Protein AF-A0AAW9TM65-F1 (afdb_monomer_lite)

Organism: Rhizobium meliloti (NCBI:txid382)

Foldseek 3Di:
DDQDDDDPVLVVVLVVLVDPDPDDDDDDDPPPCPLLSVLLSQVVVCVVDPPDDDDDDDPDPVCCCPVPVVPRNVVNVD

Secondary structure (DSSP, 8-state):
-------HHHHHHHHHHTSS-SS------TTSSHHHHHHHHHHHHHHHSTT-------SSHHHIIIIIIIIIHHHHH-

Sequence (78 aa):
MQVARLTEKQREANRLLAGPARNIMLRGGSRSGKTFVLCRALIQRAINAPGSRHVIFRFRFNHAKTSVWSDTLPKVLA

Radius of gyration: 12.82 Å; chains: 1; bounding box: 29×28×28 Å

InterPro domains:
  IPR027417 P-loop containing nucleoside triphosphate hydrolase [G3DSA:3.40.50.300] (12-77)

Structure (mmCIF, N/CA/C/O backbone):
data_AF-A0AAW9TM65-F1
#
_entry.id   AF-A0AAW9TM65-F1
#
loop_
_atom_site.group_PDB
_atom_site.id
_atom_site.type_symbol
_atom_site.label_atom_id
_atom_site.label_alt_id
_atom_site.label_comp_id
_atom_site.label_asym_id
_atom_site.label_entity_id
_atom_site.label_seq_id
_atom_site.pdbx_PDB_ins_code
_atom_site.Cartn_x
_atom_site.Cartn_y
_atom_site.Cartn_z
_atom_site.occupancy
_atom_site.B_iso_or_equiv
_atom_site.auth_seq_id
_atom_site.auth_comp_id
_atom_site.auth_asym_id
_atom_site.auth_atom_id
_atom_site.pdbx_PDB_model_num
ATOM 1 N N . MET A 1 1 ? 13.145 -13.176 12.352 1.00 57.03 1 MET A N 1
ATOM 2 C CA . MET A 1 1 ? 12.270 -12.454 11.403 1.00 57.03 1 MET A CA 1
ATOM 3 C C . MET A 1 1 ? 12.885 -11.090 11.148 1.00 57.03 1 MET A C 1
ATOM 5 O O . MET A 1 1 ? 13.230 -10.414 12.111 1.00 57.03 1 MET A O 1
ATOM 9 N N . GLN A 1 2 ? 13.145 -10.732 9.890 1.00 64.81 2 GLN A N 1
ATOM 10 C CA . GLN A 1 2 ? 13.761 -9.446 9.559 1.00 64.81 2 GLN A CA 1
ATOM 11 C C . GLN A 1 2 ? 12.654 -8.420 9.315 1.00 64.81 2 GLN A C 1
ATOM 13 O O . GLN A 1 2 ? 11.918 -8.524 8.343 1.00 64.81 2 GLN A O 1
ATOM 18 N N . VAL A 1 3 ? 12.547 -7.423 10.193 1.00 78.44 3 VAL A N 1
ATOM 19 C CA . VAL A 1 3 ? 11.556 -6.350 10.051 1.00 78.44 3 VAL A CA 1
ATOM 20 C C . VAL A 1 3 ? 11.874 -5.520 8.805 1.00 78.44 3 VAL A C 1
ATOM 22 O O . VAL A 1 3 ? 12.993 -5.024 8.649 1.00 78.44 3 VAL A O 1
ATOM 25 N N . ALA A 1 4 ? 10.886 -5.331 7.926 1.00 86.38 4 ALA A N 1
ATOM 26 C CA . ALA A 1 4 ? 11.047 -4.532 6.716 1.00 86.38 4 ALA A CA 1
ATOM 27 C C . ALA A 1 4 ? 11.469 -3.083 7.039 1.00 86.38 4 ALA A C 1
ATOM 29 O O . ALA A 1 4 ? 10.735 -2.320 7.677 1.00 86.38 4 ALA A O 1
ATOM 30 N N . ARG A 1 5 ? 12.647 -2.670 6.554 1.00 92.88 5 ARG A N 1
ATOM 31 C CA . ARG A 1 5 ? 13.155 -1.299 6.711 1.00 92.88 5 ARG A CA 1
ATOM 32 C C . ARG A 1 5 ? 12.632 -0.402 5.590 1.00 92.88 5 ARG A C 1
ATOM 34 O O . ARG A 1 5 ? 13.012 -0.551 4.434 1.00 92.88 5 ARG A O 1
ATOM 41 N N . LEU A 1 6 ? 11.802 0.575 5.949 1.00 94.38 6 LEU A N 1
ATOM 42 C CA . LEU A 1 6 ? 11.269 1.554 4.997 1.00 94.38 6 LEU A CA 1
ATOM 43 C C . LEU A 1 6 ? 12.316 2.592 4.588 1.00 94.38 6 LEU A C 1
ATOM 45 O O . LEU A 1 6 ? 13.031 3.125 5.447 1.00 94.38 6 LEU A O 1
ATOM 49 N N . THR A 1 7 ? 12.324 2.941 3.300 1.00 95.88 7 THR A N 1
ATOM 50 C CA . THR A 1 7 ? 13.086 4.085 2.778 1.00 95.88 7 THR A CA 1
ATOM 51 C C . THR A 1 7 ? 12.495 5.410 3.264 1.00 95.88 7 THR A C 1
ATOM 53 O O . THR A 1 7 ? 11.353 5.466 3.725 1.00 95.88 7 THR A O 1
ATOM 56 N N . GLU A 1 8 ? 13.243 6.505 3.135 1.00 96.88 8 GLU A N 1
ATOM 57 C CA . GLU A 1 8 ? 12.768 7.842 3.511 1.00 96.88 8 GLU A CA 1
ATOM 58 C C . GLU A 1 8 ? 11.466 8.226 2.789 1.00 96.88 8 GLU A C 1
ATOM 60 O O . GLU A 1 8 ? 10.472 8.557 3.437 1.00 96.88 8 GLU A O 1
ATOM 65 N N . LYS A 1 9 ? 11.401 8.036 1.464 1.00 95.88 9 LYS A N 1
ATOM 66 C CA . LYS A 1 9 ? 10.180 8.289 0.681 1.00 95.88 9 LYS A CA 1
ATOM 67 C C . LYS A 1 9 ? 8.998 7.404 1.072 1.00 95.88 9 LYS A C 1
ATOM 69 O O . LYS A 1 9 ? 7.853 7.845 1.018 1.00 95.88 9 LYS A O 1
ATOM 74 N N . GLN A 1 10 ? 9.241 6.170 1.506 1.00 96.56 10 GLN A N 1
ATOM 75 C CA . GLN A 1 10 ? 8.171 5.308 2.019 1.00 96.56 10 GLN A CA 1
ATOM 76 C C . GLN A 1 10 ? 7.680 5.756 3.403 1.00 96.56 10 GLN A C 1
ATOM 78 O O . GLN A 1 10 ? 6.495 5.614 3.702 1.00 96.56 10 GLN A O 1
ATOM 83 N N . ARG A 1 11 ? 8.556 6.331 4.240 1.00 96.62 11 ARG A N 1
ATOM 84 C CA . ARG A 1 11 ? 8.160 6.949 5.517 1.00 96.62 11 ARG A CA 1
ATOM 85 C C . ARG A 1 11 ? 7.318 8.202 5.288 1.00 96.62 11 ARG A C 1
ATOM 87 O O . ARG A 1 11 ? 6.293 8.348 5.946 1.00 96.62 11 ARG A O 1
ATOM 94 N N . GLU A 1 12 ? 7.699 9.055 4.335 1.00 96.75 12 GLU A N 1
ATOM 95 C CA . GLU A 1 12 ? 6.881 10.199 3.901 1.00 96.75 12 GLU A CA 1
ATOM 96 C C . GLU A 1 12 ? 5.494 9.737 3.428 1.00 96.75 12 GLU A C 1
ATOM 98 O O . GLU A 1 12 ? 4.479 10.239 3.909 1.00 96.75 12 GLU A O 1
ATOM 103 N N . ALA A 1 13 ? 5.437 8.718 2.563 1.00 97.12 13 ALA A N 1
ATOM 104 C CA . ALA A 1 13 ? 4.176 8.147 2.093 1.00 97.12 13 ALA A CA 1
ATOM 105 C C . ALA A 1 13 ? 3.317 7.579 3.238 1.00 97.12 13 ALA A C 1
ATOM 107 O O . ALA A 1 13 ? 2.107 7.784 3.246 1.00 97.12 13 ALA A O 1
ATOM 108 N N . ASN A 1 14 ? 3.919 6.915 4.231 1.00 96.25 14 ASN A N 1
ATOM 109 C CA . ASN A 1 14 ? 3.197 6.446 5.418 1.00 96.25 14 ASN A CA 1
ATOM 110 C C . ASN A 1 14 ? 2.581 7.596 6.223 1.00 96.25 14 ASN A C 1
ATOM 112 O O . ASN A 1 14 ? 1.427 7.489 6.630 1.00 96.25 14 ASN A O 1
ATOM 116 N N . ARG A 1 15 ? 3.324 8.691 6.441 1.00 96.81 15 ARG A N 1
ATOM 117 C CA . ARG A 1 15 ? 2.795 9.876 7.137 1.00 96.81 15 ARG A CA 1
ATOM 118 C C . ARG A 1 15 ? 1.642 10.498 6.357 1.00 96.81 15 ARG A C 1
ATOM 120 O O . ARG A 1 15 ? 0.609 10.790 6.946 1.00 96.81 15 ARG A O 1
ATOM 127 N N . LEU A 1 16 ? 1.792 10.629 5.037 1.00 97.38 16 LEU A N 1
ATOM 128 C CA . LEU A 1 16 ? 0.735 11.132 4.161 1.00 97.38 16 LEU A CA 1
ATOM 129 C C . LEU A 1 16 ? -0.530 10.269 4.268 1.00 97.38 16 LEU A C 1
ATOM 131 O O . LEU A 1 16 ? -1.617 10.805 4.452 1.00 97.38 16 LEU A O 1
ATOM 135 N N . LEU A 1 17 ? -0.388 8.940 4.212 1.00 97.44 17 LEU A N 1
ATOM 136 C CA . LEU A 1 17 ? -1.503 7.992 4.321 1.00 97.44 17 LEU A CA 1
ATOM 137 C C . LEU A 1 17 ? -2.227 8.046 5.673 1.00 97.44 17 LEU A C 1
ATOM 139 O O . LEU A 1 17 ? -3.413 7.716 5.716 1.00 97.44 17 LEU A O 1
ATOM 143 N N . ALA A 1 18 ? -1.538 8.438 6.745 1.00 96.12 18 ALA A N 1
ATOM 144 C CA . ALA A 1 18 ? -2.111 8.638 8.077 1.00 96.12 18 ALA A CA 1
ATOM 145 C C . ALA A 1 18 ? -2.714 10.042 8.284 1.00 96.12 18 ALA A C 1
ATOM 147 O O . ALA A 1 18 ? -3.261 10.315 9.349 1.00 96.12 18 ALA A O 1
ATOM 148 N N . GLY A 1 19 ? -2.599 10.933 7.295 1.00 95.81 19 GLY A N 1
ATOM 149 C CA . GLY A 1 19 ? -3.130 12.289 7.359 1.00 95.81 19 GLY A CA 1
ATOM 150 C C . GLY A 1 19 ? -4.659 12.367 7.223 1.00 95.81 19 GLY A C 1
ATOM 151 O O . GLY A 1 19 ? -5.328 11.360 6.989 1.00 95.81 19 GLY A O 1
ATOM 152 N N . PRO A 1 20 ? -5.226 13.584 7.314 1.00 96.12 20 PRO A N 1
ATOM 153 C CA . PRO A 1 20 ? -6.676 13.806 7.299 1.00 96.12 20 PRO A CA 1
ATOM 154 C C . PRO A 1 20 ? -7.313 13.665 5.905 1.00 96.12 20 PRO A C 1
ATOM 156 O O . PRO A 1 20 ? -8.537 13.675 5.776 1.00 96.12 20 PRO A O 1
ATOM 159 N N . ALA A 1 21 ? -6.508 13.563 4.842 1.00 97.31 21 ALA A N 1
ATOM 160 C CA . ALA A 1 21 ? -7.006 13.482 3.475 1.00 97.31 21 ALA A CA 1
ATOM 161 C C . ALA A 1 21 ? -7.754 12.162 3.225 1.00 97.31 21 ALA A C 1
ATOM 163 O O . ALA A 1 21 ? -7.213 11.074 3.422 1.00 97.31 21 ALA A O 1
ATOM 164 N N . ARG A 1 22 ? -8.988 12.260 2.714 1.00 94.94 22 ARG A N 1
ATOM 165 C CA . ARG A 1 22 ? -9.819 11.091 2.378 1.00 94.94 22 ARG A CA 1
ATOM 166 C C . ARG A 1 22 ? -9.265 10.297 1.191 1.00 94.94 22 ARG A C 1
ATOM 168 O O . ARG A 1 22 ? -9.279 9.072 1.220 1.00 94.94 22 ARG A O 1
ATOM 175 N N . ASN A 1 23 ? -8.792 10.994 0.157 1.00 97.12 23 ASN A N 1
ATOM 176 C CA . ASN A 1 23 ? -8.304 10.396 -1.086 1.00 97.12 23 ASN A CA 1
ATOM 177 C C . ASN A 1 23 ? -6.829 10.743 -1.279 1.00 97.12 23 ASN A C 1
ATOM 179 O O . ASN A 1 23 ? -6.464 11.917 -1.274 1.00 97.12 23 ASN A O 1
ATOM 183 N N . ILE A 1 24 ? -5.983 9.727 -1.451 1.00 97.62 24 ILE A N 1
ATOM 184 C CA . ILE A 1 24 ? -4.529 9.886 -1.55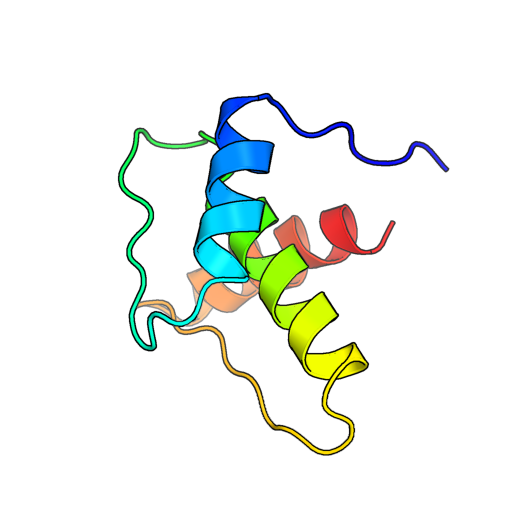7 1.00 97.62 24 ILE A CA 1
ATOM 185 C C . ILE A 1 24 ? -4.024 9.074 -2.746 1.00 97.62 24 ILE A C 1
ATOM 187 O O . ILE A 1 24 ? -4.320 7.887 -2.871 1.00 97.62 24 ILE A O 1
ATOM 191 N N . MET A 1 25 ? -3.210 9.704 -3.593 1.00 96.62 25 MET A N 1
ATOM 192 C CA . MET A 1 25 ? -2.548 9.058 -4.723 1.00 96.62 25 MET A CA 1
ATOM 193 C C . MET A 1 25 ? -1.033 9.058 -4.516 1.00 96.62 25 MET A C 1
ATOM 195 O O . MET A 1 25 ? -0.408 10.110 -4.423 1.00 96.62 25 MET A O 1
ATOM 199 N N . LEU A 1 26 ? -0.418 7.872 -4.507 1.00 96.69 26 LEU A N 1
ATOM 200 C CA . LEU A 1 26 ? 1.040 7.747 -4.533 1.00 96.69 26 LEU A CA 1
ATOM 201 C C . LEU A 1 26 ? 1.526 7.669 -5.986 1.00 96.69 26 LEU A C 1
ATOM 203 O O . LEU A 1 26 ? 1.357 6.643 -6.649 1.00 96.69 26 LEU A O 1
ATOM 207 N N . ARG A 1 27 ? 2.160 8.735 -6.484 1.00 95.50 27 ARG A N 1
ATOM 208 C CA . ARG A 1 27 ? 2.761 8.780 -7.828 1.00 95.50 27 ARG A CA 1
ATOM 209 C C . ARG A 1 27 ? 4.257 8.457 -7.768 1.00 95.50 27 ARG A C 1
ATOM 211 O O . ARG A 1 27 ? 4.960 8.922 -6.880 1.00 95.50 27 ARG A O 1
ATOM 218 N N . GLY A 1 28 ? 4.753 7.655 -8.711 1.00 92.00 28 GLY A N 1
ATOM 219 C CA . GLY A 1 28 ? 6.182 7.332 -8.827 1.00 92.00 28 GLY A CA 1
ATOM 220 C C . GLY A 1 28 ? 6.457 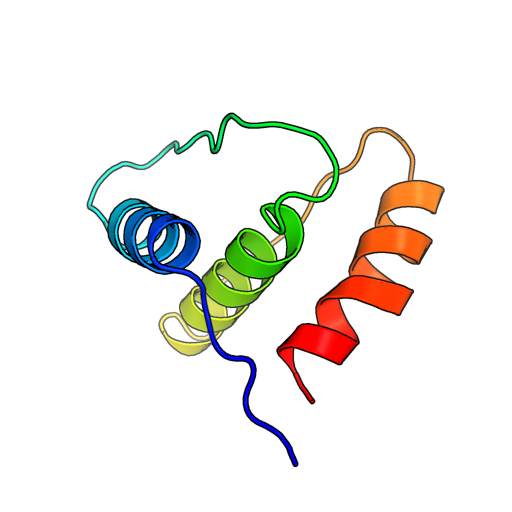6.121 -9.719 1.00 92.00 28 GLY A C 1
ATOM 221 O O . GLY A 1 28 ? 5.525 5.401 -10.086 1.00 92.00 28 GLY A O 1
ATOM 222 N N . GLY A 1 29 ? 7.731 5.863 -10.024 1.00 94.00 29 GLY A N 1
ATOM 223 C CA . GLY A 1 29 ? 8.170 4.829 -10.974 1.00 94.00 29 GLY A CA 1
ATOM 224 C C . GLY A 1 29 ? 7.778 3.388 -10.617 1.00 94.00 29 GLY A C 1
ATOM 225 O O . GLY A 1 29 ? 7.409 3.079 -9.482 1.00 94.00 29 GLY A O 1
ATOM 226 N N . SER A 1 30 ? 7.837 2.482 -11.596 1.00 92.56 30 SER A N 1
ATOM 227 C CA . SER A 1 30 ? 7.577 1.052 -11.366 1.00 92.56 30 SER A CA 1
ATOM 228 C C . SER A 1 30 ? 8.534 0.472 -10.315 1.00 92.56 30 SER A C 1
ATOM 230 O O . SER A 1 30 ? 9.662 0.936 -10.172 1.00 92.56 30 SER A O 1
ATOM 232 N N . ARG A 1 31 ? 8.077 -0.533 -9.555 1.00 90.62 31 ARG A N 1
ATOM 233 C CA . ARG A 1 31 ? 8.845 -1.222 -8.493 1.00 90.62 31 ARG A CA 1
ATOM 234 C C . ARG A 1 31 ? 9.343 -0.347 -7.331 1.00 90.62 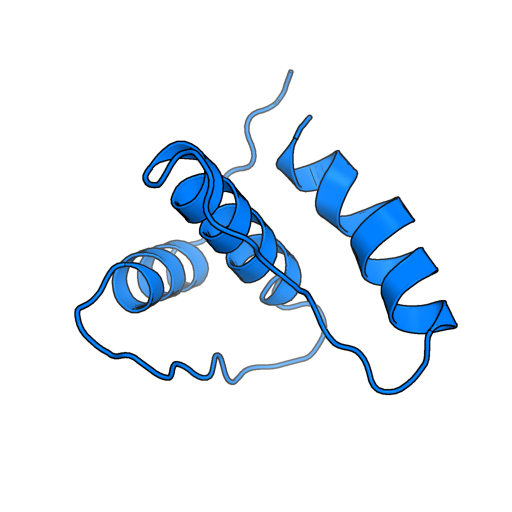31 ARG A C 1
ATOM 236 O O . ARG A 1 31 ? 10.075 -0.832 -6.481 1.00 90.62 31 ARG A O 1
ATOM 243 N N . SER A 1 32 ? 8.872 0.891 -7.189 1.00 94.25 32 SER A N 1
ATOM 244 C CA . SER A 1 32 ? 9.249 1.777 -6.071 1.00 94.25 32 SER A CA 1
ATOM 245 C C . SER A 1 32 ? 8.643 1.407 -4.698 1.00 94.25 32 SER A C 1
ATOM 247 O O . SER A 1 32 ? 8.668 2.206 -3.765 1.00 94.25 32 SER A O 1
ATOM 249 N N . GLY A 1 33 ? 8.028 0.227 -4.561 1.00 94.31 33 GLY A N 1
ATOM 250 C CA . GLY A 1 33 ? 7.442 -0.248 -3.300 1.00 94.31 33 GLY A CA 1
ATOM 251 C C . GLY A 1 33 ? 6.110 0.398 -2.890 1.00 94.31 33 GLY A C 1
ATOM 252 O O . GLY A 1 33 ? 5.670 0.213 -1.760 1.00 94.31 33 GLY A O 1
ATOM 253 N N . LYS A 1 34 ? 5.420 1.123 -3.783 1.00 96.06 34 LYS A N 1
ATOM 254 C CA . LYS A 1 34 ? 4.121 1.763 -3.467 1.00 96.06 34 LYS A CA 1
ATOM 255 C C . LYS A 1 34 ? 3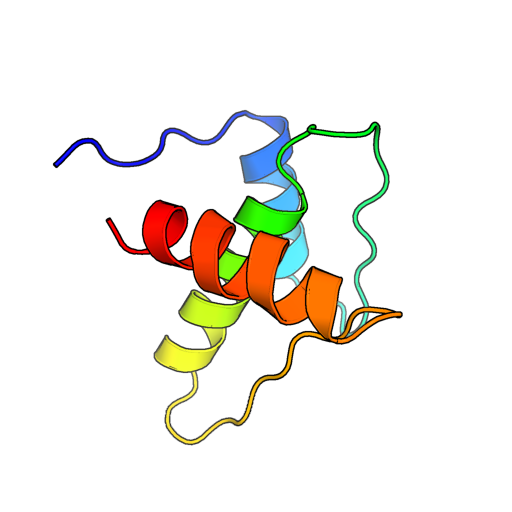.070 0.768 -2.975 1.00 96.06 34 LYS A C 1
ATOM 257 O O . LYS A 1 34 ? 2.373 1.040 -2.005 1.00 96.06 34 LYS A O 1
ATOM 262 N N . THR A 1 35 ? 2.961 -0.386 -3.634 1.00 96.50 35 THR A N 1
ATOM 263 C CA . THR A 1 35 ? 1.985 -1.420 -3.259 1.00 96.50 35 THR A CA 1
ATOM 264 C C . THR A 1 35 ? 2.263 -1.970 -1.861 1.00 96.50 35 THR A C 1
ATOM 266 O O . THR A 1 35 ? 1.316 -2.155 -1.107 1.00 96.50 35 THR A O 1
ATOM 269 N N . PHE A 1 36 ? 3.534 -2.135 -1.482 1.00 96.69 36 PHE A N 1
ATOM 270 C CA . PHE A 1 36 ? 3.924 -2.556 -0.134 1.00 96.69 36 PHE A CA 1
ATOM 271 C C . PHE A 1 36 ? 3.436 -1.564 0.929 1.00 96.69 36 PHE A C 1
ATOM 273 O O . PHE A 1 36 ? 2.746 -1.949 1.870 1.00 96.69 36 PHE A O 1
ATOM 280 N N . VAL A 1 37 ? 3.718 -0.270 0.737 1.00 97.12 37 VAL A N 1
ATOM 281 C CA . VAL A 1 37 ? 3.299 0.794 1.665 1.00 97.12 37 VAL A CA 1
ATOM 282 C C . VAL A 1 37 ? 1.772 0.882 1.770 1.00 97.12 37 VAL A C 1
ATOM 284 O O . VAL A 1 37 ? 1.242 0.976 2.875 1.00 97.12 37 VAL A O 1
ATOM 287 N N . LEU A 1 38 ? 1.052 0.787 0.646 1.00 97.69 38 LEU A N 1
ATOM 288 C CA . LEU A 1 38 ? -0.417 0.783 0.632 1.00 97.69 38 LEU A CA 1
ATOM 289 C C . LEU A 1 38 ? -1.006 -0.417 1.386 1.00 97.6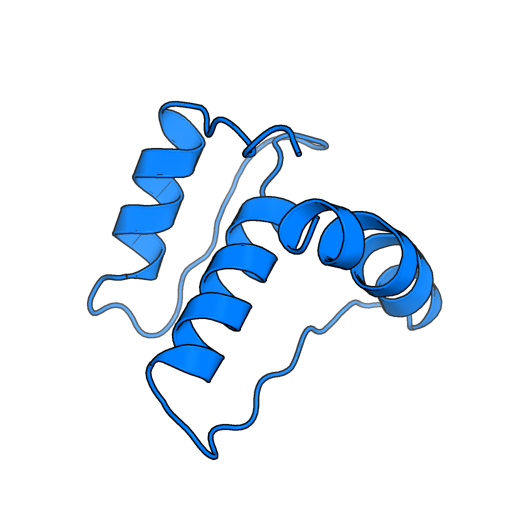9 38 LEU A C 1
ATOM 291 O O . LEU A 1 38 ? -1.927 -0.232 2.177 1.00 97.69 38 LEU A O 1
ATOM 295 N N . CYS A 1 39 ? -0.464 -1.625 1.186 1.00 97.50 39 CYS A N 1
ATOM 296 C CA . CYS A 1 39 ? -0.917 -2.821 1.903 1.00 97.50 39 CYS A CA 1
ATOM 297 C C . CYS A 1 39 ? -0.670 -2.686 3.409 1.00 97.50 39 CYS A C 1
ATOM 299 O O . CYS A 1 39 ? -1.579 -2.915 4.203 1.00 97.50 39 CYS A O 1
ATOM 301 N N . ARG A 1 40 ? 0.528 -2.234 3.803 1.00 96.50 40 ARG A N 1
ATOM 302 C CA . ARG A 1 40 ? 0.873 -1.995 5.210 1.00 96.50 40 ARG A CA 1
ATOM 303 C C . ARG A 1 40 ? -0.061 -0.975 5.866 1.00 96.50 40 ARG A C 1
ATOM 305 O O . ARG A 1 40 ? -0.521 -1.200 6.980 1.00 96.50 40 ARG A O 1
ATOM 312 N N . ALA A 1 41 ? -0.368 0.126 5.181 1.00 96.88 41 ALA A N 1
ATOM 313 C CA . ALA A 1 41 ? -1.292 1.135 5.692 1.00 96.88 41 ALA A CA 1
ATOM 314 C C . ALA A 1 41 ? -2.732 0.609 5.808 1.00 96.88 41 ALA A C 1
ATOM 316 O O . ALA A 1 41 ? -3.415 0.930 6.775 1.00 96.88 41 ALA A O 1
ATOM 317 N N . LEU A 1 42 ? -3.194 -0.200 4.850 1.00 97.25 42 LEU A N 1
ATOM 318 C CA . LEU A 1 42 ? -4.521 -0.819 4.890 1.00 97.25 42 LEU A CA 1
ATOM 319 C C . LEU A 1 42 ? -4.650 -1.798 6.066 1.00 97.25 42 LEU A C 1
ATOM 321 O O . LEU A 1 42 ? -5.622 -1.718 6.810 1.00 97.25 42 LEU A O 1
ATOM 325 N N . ILE A 1 43 ? -3.639 -2.643 6.295 1.00 96.50 43 ILE A N 1
ATOM 326 C CA . ILE A 1 43 ? -3.588 -3.543 7.459 1.00 96.50 43 ILE A CA 1
ATOM 327 C C . ILE A 1 43 ? -3.605 -2.739 8.764 1.00 96.50 43 ILE A C 1
ATOM 329 O O . ILE A 1 43 ? -4.410 -3.025 9.645 1.00 96.50 43 ILE A O 1
ATOM 333 N N . GLN A 1 44 ? -2.785 -1.688 8.875 1.00 96.19 44 GLN A N 1
ATOM 334 C CA . GLN A 1 44 ? -2.782 -0.836 10.068 1.00 96.19 44 GLN A CA 1
ATOM 335 C C . GLN A 1 44 ? -4.153 -0.191 10.320 1.00 96.19 44 GLN A C 1
ATOM 337 O O . GLN A 1 44 ? -4.594 -0.127 11.464 1.00 96.19 44 GLN A O 1
ATOM 342 N N . ARG A 1 45 ? -4.856 0.267 9.272 1.00 96.31 45 ARG A N 1
ATOM 343 C CA . ARG A 1 45 ? -6.222 0.800 9.415 1.00 96.31 45 ARG A CA 1
ATOM 344 C C . ARG A 1 45 ? -7.204 -0.265 9.896 1.00 96.31 45 ARG A C 1
ATOM 346 O O . ARG A 1 45 ? -8.034 0.051 10.738 1.00 96.31 45 ARG A O 1
ATOM 353 N N . ALA A 1 46 ? -7.113 -1.493 9.387 1.00 96.94 46 ALA A N 1
ATOM 354 C CA . ALA A 1 46 ? -7.969 -2.596 9.823 1.00 96.94 46 ALA A CA 1
ATOM 355 C C . ALA A 1 46 ? -7.763 -2.937 11.309 1.00 96.94 46 ALA A C 1
ATOM 357 O O . ALA A 1 46 ? -8.736 -3.184 12.013 1.00 96.94 46 ALA A O 1
ATOM 358 N N . ILE A 1 47 ? -6.517 -2.874 11.793 1.00 96.44 47 ILE A N 1
ATOM 359 C CA . ILE A 1 47 ? -6.184 -3.042 13.216 1.00 96.44 47 ILE A CA 1
ATOM 360 C C . ILE A 1 47 ? -6.756 -1.887 14.049 1.00 96.44 47 ILE A C 1
ATOM 362 O O . ILE A 1 47 ? -7.381 -2.115 15.079 1.00 96.44 47 ILE A O 1
ATOM 366 N N . ASN A 1 48 ? -6.565 -0.645 13.595 1.00 96.31 48 ASN A N 1
ATOM 367 C CA . ASN A 1 48 ? -6.994 0.546 14.333 1.00 96.31 48 ASN A CA 1
ATOM 368 C C . ASN A 1 48 ? -8.519 0.734 14.357 1.00 96.31 48 ASN A C 1
ATOM 370 O O . ASN A 1 48 ? -9.030 1.423 15.235 1.00 96.31 48 ASN A O 1
ATOM 374 N N . ALA A 1 49 ? -9.243 0.164 13.392 1.00 96.88 49 ALA A N 1
ATOM 375 C CA . ALA A 1 49 ? -10.696 0.240 13.294 1.00 96.88 49 ALA A CA 1
ATOM 376 C C . ALA A 1 49 ? -11.304 -1.173 13.218 1.00 96.88 49 ALA A C 1
ATOM 378 O O . ALA A 1 49 ? -11.683 -1.618 12.127 1.00 96.88 49 ALA A O 1
ATOM 379 N N . PRO A 1 50 ? -11.410 -1.896 14.348 1.00 96.62 50 PRO A N 1
ATOM 380 C CA . PRO A 1 50 ? -12.020 -3.223 14.379 1.00 96.62 50 PRO A CA 1
ATOM 381 C C . PRO A 1 50 ? -13.421 -3.234 13.744 1.00 96.62 50 PRO A C 1
ATOM 383 O O . PRO A 1 50 ? -14.205 -2.305 13.921 1.00 96.62 50 PRO A O 1
ATOM 386 N N . GLY A 1 51 ? -13.732 -4.274 12.965 1.00 96.31 51 GLY A N 1
ATOM 387 C CA . GLY A 1 51 ? -15.014 -4.413 12.254 1.00 96.31 51 GLY A CA 1
ATOM 388 C C . GLY A 1 51 ? -15.124 -3.634 10.935 1.00 96.31 51 GLY A C 1
ATOM 389 O O . GLY A 1 51 ? -16.088 -3.816 10.189 1.00 96.31 51 GLY A O 1
ATOM 390 N N . SER A 1 52 ? -14.138 -2.799 10.595 1.00 97.44 52 SER A N 1
ATOM 391 C CA . SER A 1 52 ? -14.105 -2.122 9.296 1.00 97.44 52 SER A CA 1
ATOM 392 C C . SER A 1 52 ? -13.802 -3.089 8.142 1.00 97.44 52 SER A C 1
ATOM 394 O O . SER A 1 52 ? -13.080 -4.076 8.286 1.00 97.44 52 SER A O 1
ATOM 396 N N . ARG A 1 53 ? -14.359 -2.795 6.961 1.00 97.81 53 ARG A N 1
ATOM 397 C CA . ARG A 1 53 ? -14.139 -3.573 5.733 1.00 97.81 53 ARG A CA 1
ATOM 398 C C . ARG A 1 53 ? -13.204 -2.822 4.797 1.00 97.81 53 ARG A C 1
ATOM 400 O O . ARG A 1 53 ? -13.408 -1.641 4.530 1.00 97.81 53 ARG A O 1
ATOM 407 N N . HIS A 1 54 ? -12.208 -3.530 4.274 1.00 97.25 54 HIS A N 1
ATOM 408 C CA . HIS A 1 54 ? -11.175 -2.977 3.399 1.00 97.25 54 HIS A CA 1
ATOM 409 C C . HIS A 1 54 ? -11.085 -3.793 2.118 1.00 97.25 54 HIS A C 1
ATOM 411 O O . HIS A 1 54 ? -11.292 -5.004 2.131 1.00 97.25 54 HIS A O 1
ATOM 417 N N . VAL A 1 55 ? -10.757 -3.136 1.009 1.00 97.00 55 VAL A N 1
ATOM 418 C CA . VAL A 1 55 ? -10.677 -3.777 -0.306 1.00 97.00 55 VAL A CA 1
ATOM 419 C C . VAL A 1 55 ? -9.520 -3.200 -1.114 1.00 97.00 55 VAL A C 1
ATOM 421 O O . VAL A 1 55 ? -9.201 -2.016 -1.015 1.00 97.00 55 VAL A O 1
ATOM 424 N N . ILE A 1 56 ? -8.885 -4.050 -1.923 1.00 97.25 56 ILE A N 1
ATOM 425 C CA . ILE A 1 56 ? -7.847 -3.660 -2.880 1.00 97.25 56 ILE A CA 1
ATOM 426 C C . ILE A 1 56 ? -8.338 -4.019 -4.279 1.00 97.25 56 ILE A C 1
ATOM 428 O O . ILE A 1 56 ? -8.537 -5.191 -4.591 1.00 97.25 56 ILE A O 1
ATOM 432 N N . PHE A 1 57 ? -8.484 -3.013 -5.139 1.00 97.06 57 PHE A N 1
ATOM 433 C CA . PHE A 1 57 ? -8.892 -3.206 -6.528 1.00 97.06 57 PHE A CA 1
ATOM 434 C C . PHE A 1 57 ? -7.689 -3.255 -7.477 1.00 97.06 57 PHE A C 1
ATOM 436 O O . PHE A 1 57 ? -6.711 -2.517 -7.333 1.00 97.06 57 PHE A O 1
ATOM 443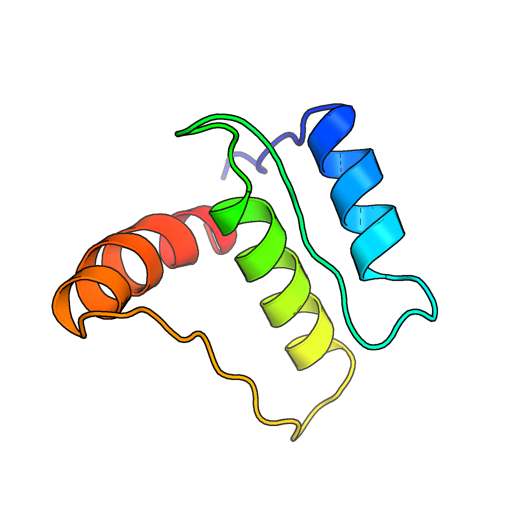 N N . ARG A 1 58 ? -7.782 -4.112 -8.496 1.00 96.38 58 ARG A N 1
ATOM 444 C CA . ARG A 1 58 ? -6.898 -4.145 -9.670 1.00 96.38 58 ARG A CA 1
ATOM 445 C C . ARG A 1 58 ? -7.752 -4.352 -10.914 1.00 96.38 58 ARG A C 1
ATOM 447 O O . ARG A 1 58 ? -8.780 -5.012 -10.844 1.00 96.38 58 ARG A O 1
ATOM 454 N N . PHE A 1 59 ? -7.280 -3.854 -12.055 1.00 97.56 59 PHE A N 1
ATOM 455 C CA . PHE A 1 59 ? -8.003 -3.962 -13.326 1.00 97.56 59 PHE A CA 1
ATOM 456 C C . PHE A 1 59 ? -8.288 -5.414 -13.753 1.00 97.56 59 PHE A C 1
ATOM 458 O O . PHE A 1 59 ? -9.332 -5.695 -14.332 1.00 97.56 59 PHE A O 1
ATOM 465 N N . ARG A 1 60 ? -7.382 -6.357 -13.450 1.00 97.69 60 ARG A N 1
ATOM 466 C CA . ARG A 1 60 ? -7.609 -7.797 -13.657 1.00 97.69 60 ARG A CA 1
ATOM 467 C C . ARG A 1 60 ? -7.513 -8.548 -12.339 1.00 97.69 60 ARG A C 1
ATOM 469 O O . ARG A 1 60 ? -6.587 -8.307 -11.559 1.00 97.69 60 ARG A O 1
ATOM 476 N N . PHE A 1 61 ? -8.389 -9.537 -12.164 1.00 97.19 61 PHE A N 1
ATOM 477 C CA . PHE A 1 61 ? -8.377 -10.444 -11.015 1.00 97.19 61 PHE A CA 1
ATOM 478 C C . PHE A 1 61 ? -7.013 -11.116 -10.818 1.00 97.19 61 PHE A C 1
ATOM 480 O O . PHE A 1 61 ? -6.479 -11.113 -9.711 1.00 97.19 61 PHE A O 1
ATOM 487 N N . ASN A 1 62 ? -6.394 -11.598 -11.902 1.00 97.75 62 ASN A N 1
ATOM 488 C CA . ASN A 1 62 ? -5.091 -12.255 -11.819 1.00 97.75 62 ASN A CA 1
ATOM 489 C C . ASN A 1 62 ? -4.007 -11.344 -11.214 1.00 97.75 62 ASN A C 1
ATOM 491 O O . ASN A 1 62 ? -3.168 -11.817 -10.455 1.00 97.75 62 ASN A O 1
ATOM 495 N N . HIS A 1 63 ? -4.041 -10.030 -11.471 1.00 96.94 63 HIS A N 1
ATOM 496 C CA . HIS A 1 63 ? -3.089 -9.099 -10.860 1.00 96.94 63 HIS A CA 1
ATOM 497 C C . HIS A 1 63 ? -3.351 -8.898 -9.365 1.00 96.94 63 HIS A C 1
ATOM 499 O O . HIS A 1 63 ? -2.390 -8.777 -8.607 1.00 96.94 63 HIS A O 1
ATOM 505 N N . ALA A 1 64 ? -4.612 -8.872 -8.919 1.00 97.12 64 ALA A N 1
ATOM 506 C CA . ALA A 1 64 ? -4.921 -8.843 -7.488 1.00 97.12 64 ALA A CA 1
ATOM 507 C C . ALA A 1 64 ? -4.432 -10.131 -6.806 1.00 97.12 64 ALA A C 1
ATOM 509 O O . ALA A 1 64 ? -3.700 -10.063 -5.820 1.00 97.12 64 ALA A O 1
ATOM 510 N N . LYS A 1 65 ? -4.743 -11.296 -7.384 1.00 97.56 65 LYS A N 1
ATOM 511 C CA . LYS A 1 65 ? -4.335 -12.601 -6.851 1.00 97.56 65 LYS A CA 1
ATOM 512 C C . LYS A 1 65 ? -2.812 -12.746 -6.777 1.00 97.56 65 LYS A C 1
ATOM 514 O O . LYS A 1 65 ? -2.275 -13.026 -5.717 1.00 97.56 65 LYS A O 1
ATOM 519 N N . THR A 1 66 ? -2.098 -12.522 -7.874 1.00 97.69 66 THR A N 1
ATOM 520 C CA . THR A 1 66 ? -0.652 -12.801 -7.921 1.00 97.69 66 THR A CA 1
ATOM 521 C C . THR A 1 66 ? 0.176 -11.724 -7.225 1.00 97.69 66 THR A C 1
ATOM 523 O O . THR A 1 66 ? 0.956 -12.031 -6.332 1.00 97.69 66 THR A O 1
ATOM 526 N N . SER A 1 67 ? -0.007 -10.448 -7.583 1.00 96.12 67 SER A N 1
ATOM 527 C CA . SER A 1 67 ? 0.878 -9.375 -7.098 1.00 96.12 67 SER A CA 1
ATOM 528 C C . SER A 1 67 ? 0.536 -8.860 -5.699 1.00 96.12 67 SER A C 1
ATOM 530 O O . SER A 1 67 ? 1.416 -8.355 -5.001 1.00 96.12 67 SER A O 1
ATOM 532 N N . VAL A 1 68 ? -0.730 -8.952 -5.278 1.00 97.19 68 VAL A N 1
ATOM 533 C CA . VAL A 1 68 ? -1.163 -8.473 -3.956 1.00 97.19 68 VAL A CA 1
ATOM 534 C C . VAL A 1 68 ? -1.273 -9.642 -2.989 1.00 97.19 68 VAL A C 1
ATOM 536 O O . VAL A 1 68 ? -0.545 -9.656 -2.001 1.00 97.19 68 VAL A O 1
ATOM 539 N N . TRP A 1 69 ? -2.141 -10.614 -3.287 1.00 96.75 69 TRP A N 1
ATOM 540 C CA . TRP A 1 69 ? -2.436 -11.717 -2.371 1.00 96.75 69 TRP A CA 1
ATOM 541 C C . TRP A 1 69 ? -1.265 -12.683 -2.198 1.00 96.75 69 TRP A C 1
ATOM 543 O O . TRP A 1 69 ? -0.846 -12.929 -1.074 1.00 96.75 69 TRP A O 1
ATOM 553 N N . SER A 1 70 ? -0.711 -13.199 -3.294 1.00 97.44 70 SER A N 1
ATOM 554 C CA . SER A 1 70 ? 0.364 -14.196 -3.235 1.00 97.44 70 SER A CA 1
ATOM 555 C C . SER A 1 70 ? 1.758 -13.607 -2.993 1.00 97.44 70 SER A C 1
ATOM 557 O O . SER A 1 70 ? 2.624 -14.337 -2.528 1.00 97.44 70 SER A O 1
ATOM 559 N N . ASP A 1 71 ? 1.991 -12.324 -3.299 1.00 95.75 71 ASP A N 1
ATOM 560 C CA . ASP A 1 71 ? 3.330 -11.717 -3.218 1.00 95.75 71 ASP A CA 1
ATOM 561 C C . ASP A 1 71 ? 3.459 -10.632 -2.136 1.00 95.75 71 ASP A C 1
ATOM 563 O O . ASP A 1 71 ? 4.217 -10.781 -1.179 1.00 95.75 71 ASP A O 1
ATOM 567 N N . THR A 1 72 ? 2.738 -9.513 -2.271 1.00 96.75 72 THR A N 1
ATOM 568 C CA . THR A 1 72 ? 2.978 -8.346 -1.404 1.00 96.75 72 THR A CA 1
ATOM 569 C C . THR A 1 72 ? 2.482 -8.559 0.027 1.00 96.75 72 THR A C 1
ATOM 571 O O . THR A 1 72 ? 3.182 -8.176 0.961 1.00 96.75 72 THR A O 1
ATOM 574 N N . LEU A 1 73 ? 1.292 -9.138 0.224 1.00 96.00 73 LEU A N 1
ATOM 575 C CA . LEU A 1 73 ? 0.719 -9.318 1.563 1.00 96.00 73 LEU A CA 1
ATOM 576 C C . LEU A 1 73 ? 1.591 -10.208 2.469 1.00 96.00 73 LEU A C 1
ATOM 578 O O . LEU A 1 73 ? 1.906 -9.749 3.567 1.00 96.00 73 LEU A O 1
ATOM 582 N N . PRO A 1 74 ? 2.070 -11.393 2.032 1.00 95.25 74 PRO A N 1
ATOM 583 C CA . PRO A 1 74 ? 2.992 -12.202 2.829 1.00 95.25 74 PRO A CA 1
ATOM 584 C C . PRO A 1 74 ? 4.252 -11.439 3.247 1.00 95.25 74 PRO A C 1
ATOM 586 O O . PRO A 1 74 ? 4.648 -11.506 4.403 1.00 95.25 74 PRO A O 1
ATOM 589 N N . LYS A 1 75 ? 4.836 -10.634 2.348 1.00 94.12 75 LYS A N 1
ATOM 590 C CA . LYS A 1 75 ? 6.026 -9.813 2.645 1.00 94.12 75 LYS A CA 1
ATOM 591 C C . LYS A 1 75 ? 5.774 -8.703 3.666 1.00 94.12 75 LYS A C 1
ATOM 593 O O . LYS A 1 75 ? 6.720 -8.224 4.277 1.00 94.12 75 LYS A O 1
ATOM 598 N N . VAL A 1 76 ? 4.536 -8.221 3.783 1.00 95.50 76 VAL A N 1
ATOM 599 C CA . VAL A 1 76 ? 4.162 -7.199 4.775 1.00 95.50 76 VAL A CA 1
ATOM 600 C C . VAL A 1 76 ? 3.923 -7.826 6.152 1.00 95.50 76 VAL A C 1
ATOM 602 O O . VAL A 1 76 ? 4.123 -7.144 7.154 1.00 95.50 76 VAL A O 1
ATOM 605 N N . LEU A 1 77 ? 3.462 -9.080 6.189 1.00 92.12 77 LEU A N 1
ATOM 606 C CA . LEU A 1 77 ? 3.068 -9.788 7.410 1.00 92.12 77 LEU A CA 1
ATOM 607 C C . LEU A 1 77 ? 4.191 -10.633 8.037 1.00 92.12 77 LEU A C 1
ATOM 609 O O . LEU A 1 77 ? 4.098 -10.937 9.223 1.00 92.12 77 LEU A O 1
ATOM 613 N N . ALA A 1 78 ? 5.195 -11.032 7.251 1.00 84.81 78 ALA A N 1
ATOM 614 C CA . ALA A 1 78 ? 6.380 -11.768 7.708 1.00 84.81 78 ALA A CA 1
ATOM 615 C C . ALA A 1 78 ? 7.395 -10.871 8.438 1.00 84.81 78 ALA A C 1
ATOM 617 O O . ALA A 1 78 ? 8.098 -11.403 9.331 1.00 84.81 78 ALA A O 1
#

pLDDT: mean 94.84, std 6.28, range [57.03, 97.81]